Protein AF-A0A383BL54-F1 (afdb_monomer)

Sequence (130 aa):
MTQNNARTRLVRKYPAHTLEDILSISNVIFFDNASLPVDRHMLAKTIGTTISSSSFTTKLAASEDYGLTKGRYRDKEIAITPLGRSIVAPKDGSEHLKATKAAIFKPKPFAHLSELFGEEKIPEDEFLAN

Radius of gyration: 17.37 Å; Cα contacts (8 Å, |Δi|>4): 166; chains: 1; bounding box: 46×28×52 Å

Secondary structure (DSSP, 8-state):
------------SS-SS-HHHHHHHHHIIIIISTTS-EEHHHHHHHTT--TT-HHHHHHHHHHHHTTSEE--TT-SEEEE-HHHHHHHS-SSHHHHHHHHHHHHT-SHHHHHHHHHHTTSPPPPGGGT--

Mean predicted aligned error: 6.44 Å

Structure (mmCIF, N/CA/C/O backbone):
data_AF-A0A383BL54-F1
#
_entry.id   AF-A0A383BL54-F1
#
loop_
_atom_site.group_PDB
_atom_site.id
_atom_site.type_symbol
_atom_site.label_atom_id
_atom_site.label_alt_id
_atom_site.label_comp_id
_atom_site.label_asym_id
_atom_site.label_entity_id
_atom_site.label_seq_id
_atom_site.pdbx_PDB_ins_code
_atom_site.Cartn_x
_atom_site.Cartn_y
_atom_site.Cartn_z
_atom_site.occupancy
_atom_site.B_iso_or_equiv
_atom_site.auth_seq_id
_atom_site.auth_comp_id
_atom_site.auth_asym_id
_atom_site.auth_atom_id
_atom_site.pdbx_PDB_model_num
ATOM 1 N N . MET A 1 1 ? 29.539 -7.910 35.582 1.00 41.75 1 MET A N 1
ATOM 2 C CA . MET A 1 1 ? 28.417 -8.648 34.966 1.00 41.75 1 MET A CA 1
ATOM 3 C C . MET A 1 1 ? 27.716 -7.711 34.003 1.00 41.75 1 MET A C 1
ATOM 5 O O . MET A 1 1 ? 27.120 -6.737 34.442 1.00 41.75 1 MET A O 1
ATOM 9 N N . THR A 1 2 ? 27.883 -7.924 32.702 1.00 49.66 2 THR A N 1
ATOM 10 C CA . THR A 1 2 ? 27.309 -7.066 31.658 1.00 49.66 2 THR A CA 1
ATOM 11 C C . THR A 1 2 ? 25.860 -7.493 31.451 1.00 49.66 2 THR A C 1
ATOM 13 O O . THR A 1 2 ? 25.615 -8.600 30.978 1.00 49.66 2 THR A O 1
ATOM 16 N N . GLN A 1 3 ? 24.899 -6.668 31.867 1.00 59.06 3 GLN A N 1
ATOM 17 C CA . GLN A 1 3 ? 23.482 -6.953 31.642 1.00 59.06 3 GLN A CA 1
ATOM 18 C C . GLN A 1 3 ? 23.218 -6.990 30.132 1.00 59.06 3 GLN A C 1
ATOM 20 O O . GLN A 1 3 ? 23.389 -5.987 29.437 1.00 59.06 3 GLN A O 1
ATOM 25 N N . ASN A 1 4 ? 22.834 -8.159 29.621 1.00 63.09 4 ASN A N 1
ATOM 26 C CA . ASN A 1 4 ? 22.431 -8.341 28.233 1.00 63.09 4 ASN A CA 1
ATOM 27 C C . ASN A 1 4 ? 21.045 -7.705 28.046 1.00 63.09 4 ASN A C 1
ATOM 29 O O . ASN A 1 4 ? 20.018 -8.359 28.209 1.00 63.09 4 ASN A O 1
ATOM 33 N N . ASN A 1 5 ? 21.021 -6.403 27.763 1.00 66.19 5 ASN A N 1
ATOM 34 C CA . ASN A 1 5 ? 19.806 -5.615 27.560 1.00 66.19 5 ASN A CA 1
ATOM 35 C C . ASN A 1 5 ? 19.216 -5.855 26.155 1.00 66.19 5 ASN A C 1
ATOM 37 O O . ASN A 1 5 ? 19.068 -4.932 25.350 1.00 66.19 5 ASN A O 1
ATOM 41 N N . ALA A 1 6 ? 18.946 -7.116 25.815 1.00 68.62 6 ALA A N 1
ATOM 42 C CA . ALA A 1 6 ? 18.330 -7.473 24.546 1.00 68.62 6 ALA A CA 1
ATOM 43 C C . ALA A 1 6 ? 16.840 -7.104 24.597 1.00 68.62 6 ALA A C 1
ATOM 45 O O . ALA A 1 6 ? 16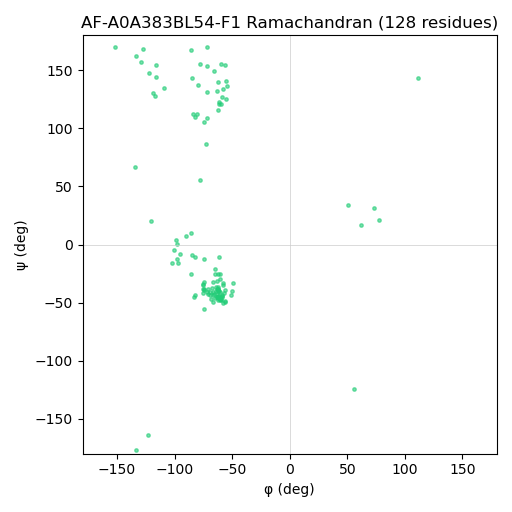.041 -7.766 25.255 1.00 68.62 6 ALA A O 1
ATOM 46 N N . ARG A 1 7 ? 16.456 -6.023 23.909 1.00 74.44 7 ARG A N 1
ATOM 47 C CA . ARG A 1 7 ? 15.051 -5.609 23.791 1.00 74.44 7 ARG A CA 1
ATOM 48 C C . ARG A 1 7 ? 14.229 -6.723 23.133 1.00 74.44 7 ARG A C 1
ATOM 50 O O . ARG A 1 7 ? 14.488 -7.084 21.985 1.00 74.44 7 ARG A O 1
ATOM 57 N N . THR A 1 8 ? 13.204 -7.220 23.826 1.00 80.94 8 THR A N 1
ATOM 58 C CA . THR A 1 8 ? 12.221 -8.146 23.249 1.00 80.94 8 THR A CA 1
ATOM 59 C C . THR A 1 8 ? 11.493 -7.462 22.096 1.00 80.94 8 THR A C 1
ATOM 61 O O . THR A 1 8 ? 10.867 -6.415 22.265 1.00 80.94 8 THR A O 1
ATOM 64 N N . ARG A 1 9 ? 11.574 -8.042 20.896 1.00 75.62 9 ARG A N 1
ATOM 65 C CA . ARG A 1 9 ? 10.901 -7.501 19.713 1.00 75.62 9 ARG A CA 1
ATOM 66 C C . ARG A 1 9 ? 9.391 -7.714 19.833 1.00 75.62 9 ARG A C 1
ATOM 68 O O . ARG A 1 9 ? 8.910 -8.832 19.677 1.00 75.62 9 ARG A O 1
ATOM 75 N N . LEU A 1 10 ? 8.646 -6.634 20.049 1.00 81.75 10 LEU A N 1
ATOM 76 C CA . LEU A 1 10 ? 7.185 -6.650 19.979 1.00 81.75 10 LEU A CA 1
ATOM 77 C C . LEU A 1 10 ? 6.725 -6.782 18.520 1.00 81.75 10 LEU A C 1
ATOM 79 O O . LEU A 1 10 ? 7.194 -6.070 17.627 1.00 81.75 10 LEU A O 1
ATOM 83 N N . VAL A 1 11 ? 5.800 -7.710 18.275 1.00 84.38 11 VAL A N 1
ATOM 84 C CA . VAL A 1 11 ? 5.179 -7.896 16.960 1.00 84.38 11 VAL A CA 1
ATOM 85 C C . VAL A 1 11 ? 4.028 -6.904 16.825 1.00 84.38 11 VAL A C 1
ATOM 87 O O . VAL A 1 11 ? 3.015 -7.027 17.513 1.00 84.38 11 VAL A O 1
ATOM 90 N N . ARG A 1 12 ? 4.178 -5.928 15.923 1.00 87.19 12 ARG A N 1
ATOM 91 C CA . ARG A 1 12 ? 3.114 -4.969 15.598 1.00 87.19 12 ARG A CA 1
ATOM 92 C C . ARG A 1 12 ? 1.903 -5.699 15.013 1.00 87.19 12 ARG A C 1
ATOM 94 O O . ARG A 1 12 ? 2.059 -6.626 14.220 1.00 87.19 12 ARG A O 1
ATOM 101 N N . LYS A 1 13 ? 0.703 -5.269 15.406 1.00 90.12 13 LYS A N 1
ATOM 102 C CA . LYS A 1 13 ? -0.584 -5.758 14.874 1.00 90.12 13 LYS A CA 1
ATOM 103 C C . LYS A 1 13 ? -1.177 -4.828 13.805 1.00 90.12 13 LYS A C 1
ATOM 105 O O . LYS A 1 13 ? -2.289 -5.063 13.348 1.00 90.12 13 LYS A O 1
ATOM 110 N N . TYR A 1 14 ? -0.438 -3.784 13.441 1.00 91.81 14 TYR A N 1
ATOM 111 C CA . TYR A 1 14 ? -0.803 -2.739 12.489 1.00 91.81 14 TYR A CA 1
ATOM 112 C C . TYR A 1 14 ? 0.366 -2.479 11.514 1.00 91.81 14 TYR A C 1
ATOM 114 O O . TYR A 1 14 ? 1.500 -2.884 11.817 1.00 91.81 14 TYR A O 1
ATOM 122 N N . PRO A 1 15 ? 0.112 -1.824 10.363 1.00 95.38 15 PRO A N 1
ATOM 123 C CA . PRO A 1 15 ? 1.128 -1.522 9.357 1.00 95.38 15 PRO A CA 1
ATOM 124 C C . PRO A 1 15 ? 2.317 -0.741 9.926 1.00 95.38 15 PRO A C 1
ATOM 126 O O . PRO A 1 15 ? 2.160 0.146 10.757 1.00 95.38 15 PRO A O 1
ATOM 129 N N . ALA A 1 16 ? 3.528 -1.065 9.473 1.00 94.69 16 ALA A N 1
ATOM 130 C CA . ALA A 1 16 ? 4.750 -0.414 9.956 1.00 94.69 16 ALA A CA 1
ATOM 131 C C . ALA A 1 16 ? 5.065 0.933 9.277 1.00 94.69 16 ALA A C 1
ATOM 133 O O . ALA A 1 16 ? 5.976 1.622 9.726 1.00 94.69 16 ALA A O 1
ATOM 134 N N . HIS A 1 17 ? 4.355 1.263 8.199 1.00 96.12 17 HIS A N 1
ATOM 135 C CA . HIS A 1 17 ? 4.537 2.461 7.372 1.00 96.12 17 HIS A CA 1
ATOM 136 C C . HIS A 1 17 ? 3.191 3.152 7.206 1.00 96.12 17 HIS A C 1
ATOM 138 O O . HIS A 1 17 ? 2.166 2.482 7.337 1.00 96.12 17 HIS A O 1
ATOM 144 N N . THR A 1 18 ? 3.191 4.450 6.908 1.00 96.06 18 THR A N 1
ATOM 145 C CA . THR A 1 18 ? 1.952 5.177 6.608 1.00 96.06 18 THR A CA 1
ATOM 146 C C . THR A 1 18 ? 1.392 4.776 5.244 1.00 96.06 18 THR A C 1
ATOM 148 O O . THR A 1 18 ? 2.052 4.087 4.457 1.00 96.06 18 THR A O 1
ATOM 151 N N . LEU A 1 19 ? 0.163 5.207 4.951 1.00 95.25 19 LEU A N 1
ATOM 152 C CA . LEU A 1 19 ? -0.444 5.003 3.639 1.00 95.25 19 LEU A CA 1
ATOM 153 C C . LEU A 1 19 ? 0.350 5.742 2.549 1.00 95.25 19 LEU A C 1
ATOM 155 O O . LEU A 1 19 ? 0.562 5.203 1.466 1.00 95.25 19 LEU A O 1
ATOM 159 N N . GLU A 1 20 ? 0.841 6.942 2.847 1.00 95.00 20 GLU A N 1
ATOM 160 C CA . GLU A 1 20 ? 1.605 7.789 1.931 1.00 95.00 20 GLU A CA 1
ATOM 161 C C . GLU A 1 20 ? 2.953 7.151 1.569 1.00 95.00 20 GLU A C 1
ATOM 163 O O . GLU A 1 20 ? 3.326 7.099 0.395 1.00 95.00 20 GLU A O 1
ATOM 168 N N . ASP A 1 21 ? 3.652 6.577 2.554 1.00 95.00 21 ASP A N 1
ATOM 169 C CA . ASP A 1 21 ? 4.970 5.953 2.375 1.00 95.00 21 ASP A CA 1
ATOM 170 C C . ASP A 1 21 ? 4.956 4.774 1.392 1.00 95.00 21 ASP A C 1
ATOM 172 O O . ASP A 1 21 ? 5.966 4.467 0.733 1.00 95.00 21 ASP A O 1
ATOM 176 N N . ILE A 1 22 ? 3.817 4.083 1.307 1.00 96.62 22 ILE A N 1
ATOM 177 C CA . ILE A 1 22 ? 3.637 2.892 0.476 1.00 96.62 22 ILE A CA 1
ATOM 178 C C . ILE A 1 22 ? 3.038 3.191 -0.901 1.00 96.62 22 ILE A C 1
ATOM 180 O O . ILE A 1 22 ? 3.022 2.290 -1.742 1.00 96.62 22 ILE A O 1
ATOM 184 N N . LEU A 1 23 ? 2.579 4.422 -1.174 1.00 95.56 23 LEU A N 1
ATOM 185 C CA . LEU A 1 23 ? 1.989 4.781 -2.473 1.00 95.56 23 LEU A CA 1
ATOM 186 C C . LEU A 1 23 ? 2.957 4.537 -3.630 1.00 95.56 23 LEU A C 1
ATOM 188 O O . LEU A 1 23 ? 2.534 4.121 -4.705 1.00 95.56 23 LEU A O 1
ATOM 192 N N . SER A 1 24 ? 4.258 4.716 -3.386 1.00 93.94 24 SER A N 1
ATOM 193 C CA . SER A 1 24 ? 5.326 4.424 -4.351 1.00 93.94 24 SER A CA 1
ATOM 194 C C . SER A 1 24 ? 5.226 3.020 -4.965 1.00 93.94 24 SER A C 1
ATOM 196 O O . SER A 1 24 ? 5.407 2.872 -6.169 1.00 93.94 24 SER A O 1
ATOM 198 N N . ILE A 1 25 ? 4.867 2.001 -4.176 1.00 95.75 25 ILE A N 1
ATOM 199 C CA . ILE A 1 25 ? 4.705 0.622 -4.662 1.00 95.75 25 ILE A CA 1
ATOM 200 C C . ILE A 1 25 ? 3.525 0.530 -5.635 1.00 95.75 25 ILE A C 1
ATOM 202 O O . ILE A 1 25 ? 3.649 -0.023 -6.727 1.00 95.75 25 ILE A O 1
ATOM 206 N N . SER A 1 26 ? 2.379 1.079 -5.238 1.00 95.62 26 SER A N 1
ATOM 207 C CA . SER A 1 26 ? 1.146 1.026 -6.026 1.00 95.62 26 SER A CA 1
ATOM 208 C C . SER A 1 26 ? 1.265 1.841 -7.314 1.00 95.62 26 SER A C 1
ATOM 210 O O . SER A 1 26 ? 0.801 1.394 -8.360 1.00 95.62 26 SER A O 1
ATOM 212 N N . ASN A 1 27 ? 1.942 2.992 -7.255 1.00 95.06 27 ASN A N 1
ATOM 213 C CA . ASN A 1 27 ? 2.217 3.846 -8.408 1.00 95.06 27 ASN A CA 1
ATOM 214 C C . ASN A 1 27 ? 3.049 3.115 -9.463 1.00 95.06 27 ASN A C 1
ATOM 216 O O . ASN A 1 27 ? 2.659 3.116 -10.625 1.00 95.06 27 ASN A O 1
ATOM 220 N N . VAL A 1 28 ? 4.130 2.434 -9.067 1.00 94.94 28 VAL A N 1
ATOM 221 C CA . VAL A 1 28 ? 4.953 1.654 -10.008 1.00 94.94 28 VAL A CA 1
ATOM 222 C C . VAL A 1 28 ? 4.129 0.557 -10.683 1.00 94.94 28 VAL A C 1
ATOM 224 O O . VAL A 1 28 ? 4.163 0.410 -11.900 1.00 94.94 28 VAL A O 1
ATOM 227 N N . ILE A 1 29 ? 3.330 -0.199 -9.923 1.00 95.25 29 ILE A N 1
ATOM 228 C CA . ILE A 1 29 ? 2.509 -1.273 -10.505 1.00 95.25 29 ILE A CA 1
ATOM 229 C C . ILE A 1 29 ? 1.463 -0.702 -11.479 1.00 95.25 29 ILE A C 1
ATOM 231 O O . ILE A 1 29 ? 1.212 -1.286 -12.534 1.00 95.25 29 ILE A O 1
ATOM 235 N N . PHE A 1 30 ? 0.844 0.430 -11.139 1.00 94.88 30 PHE A N 1
ATOM 236 C CA . PHE A 1 30 ? -0.206 1.035 -11.955 1.00 94.88 30 PHE A CA 1
ATOM 237 C C . PHE A 1 30 ? 0.338 1.717 -13.216 1.00 94.88 30 PHE A C 1
ATOM 239 O O . PHE A 1 30 ? -0.108 1.383 -14.315 1.00 94.88 30 PHE A O 1
ATOM 246 N N . PHE A 1 31 ? 1.280 2.651 -13.058 1.00 92.75 31 PHE A N 1
ATOM 247 C CA . PHE A 1 31 ? 1.786 3.499 -14.138 1.00 92.75 31 PHE A CA 1
ATOM 248 C C . PHE A 1 31 ? 2.861 2.805 -14.974 1.00 92.75 31 PHE A C 1
ATOM 250 O O . PHE A 1 31 ? 2.783 2.853 -16.200 1.00 92.75 31 PHE A O 1
ATOM 257 N N . ASP A 1 32 ? 3.813 2.111 -14.344 1.00 89.56 32 ASP A N 1
ATOM 258 C CA . ASP A 1 32 ? 4.961 1.547 -15.068 1.00 89.56 32 ASP A CA 1
ATOM 259 C C . ASP A 1 32 ? 4.658 0.163 -15.657 1.00 89.56 32 ASP A C 1
ATOM 261 O O . ASP A 1 32 ? 5.267 -0.234 -16.648 1.00 89.56 32 ASP A O 1
ATOM 265 N N . ASN A 1 33 ? 3.706 -0.577 -15.072 1.00 89.75 33 ASN A N 1
ATOM 266 C CA . ASN A 1 33 ? 3.360 -1.939 -15.496 1.00 89.75 33 ASN A CA 1
ATOM 267 C C . ASN A 1 33 ? 1.895 -2.105 -15.934 1.00 89.75 33 ASN A C 1
ATOM 269 O O . ASN A 1 33 ? 1.366 -3.216 -15.925 1.00 89.75 33 ASN A O 1
ATOM 273 N N . ALA A 1 34 ? 1.210 -1.009 -16.286 1.00 90.38 34 ALA A N 1
ATOM 274 C CA . ALA A 1 34 ? -0.179 -1.009 -16.769 1.00 90.38 34 ALA A CA 1
ATOM 275 C C . ALA A 1 34 ? -1.156 -1.795 -15.866 1.00 90.38 34 ALA A C 1
ATOM 277 O O . ALA A 1 34 ? -2.115 -2.419 -16.327 1.00 90.38 34 ALA A O 1
ATOM 278 N N . SER A 1 35 ? -0.915 -1.769 -14.552 1.00 89.19 35 SER A N 1
ATOM 279 C CA . SER A 1 35 ? -1.656 -2.520 -13.535 1.00 89.19 35 SER A CA 1
ATOM 280 C C . SER A 1 35 ? -1.606 -4.053 -13.643 1.00 89.19 35 SER A C 1
ATOM 282 O O . SER A 1 35 ? -2.449 -4.733 -13.042 1.00 89.19 35 SER A O 1
ATOM 284 N N . LEU A 1 36 ? -0.655 -4.608 -14.392 1.00 94.56 36 LEU A N 1
ATOM 285 C CA . LEU A 1 36 ? -0.349 -6.037 -14.385 1.00 94.56 36 LEU A CA 1
ATOM 286 C C . LEU A 1 36 ? 0.490 -6.391 -13.142 1.00 94.56 36 LEU A C 1
ATOM 288 O O . LEU A 1 36 ? 1.168 -5.516 -12.593 1.00 94.56 36 LEU A O 1
ATOM 292 N N . PRO A 1 37 ? 0.470 -7.651 -12.672 1.00 95.62 37 PRO A N 1
ATOM 293 C CA . PRO A 1 37 ? 1.384 -8.104 -11.626 1.00 95.62 37 PRO A CA 1
ATOM 294 C C . PRO A 1 37 ? 2.849 -7.842 -12.003 1.00 95.62 37 PRO A C 1
ATOM 296 O O . PRO A 1 37 ? 3.250 -8.063 -13.145 1.00 95.62 37 PRO A O 1
ATOM 299 N N . VAL A 1 38 ? 3.638 -7.347 -11.048 1.00 96.56 38 VAL A N 1
ATOM 300 C CA . VAL A 1 38 ? 5.066 -7.035 -11.228 1.00 96.56 38 VAL A CA 1
ATOM 301 C C . VAL A 1 38 ? 5.898 -8.045 -10.452 1.00 96.56 38 VAL A C 1
ATOM 303 O O . VAL A 1 38 ? 5.620 -8.295 -9.277 1.00 96.56 38 VAL A O 1
ATOM 306 N N . ASP A 1 39 ? 6.956 -8.572 -11.067 1.00 96.75 39 ASP A N 1
ATOM 307 C CA . ASP A 1 39 ? 7.955 -9.365 -10.351 1.00 96.75 39 ASP A CA 1
ATOM 308 C C . ASP A 1 39 ? 8.580 -8.549 -9.207 1.00 96.75 39 ASP A C 1
ATOM 310 O O . ASP A 1 39 ? 8.983 -7.394 -9.358 1.00 96.75 39 ASP A O 1
ATOM 314 N N . ARG A 1 40 ? 8.695 -9.157 -8.031 1.00 96.06 40 ARG A N 1
ATOM 315 C CA . ARG A 1 40 ? 9.152 -8.476 -6.819 1.00 96.06 40 ARG A CA 1
ATOM 316 C C . ARG A 1 40 ? 10.592 -7.959 -6.915 1.00 96.06 40 ARG A C 1
ATOM 318 O O . ARG A 1 40 ? 10.896 -6.940 -6.290 1.00 96.06 40 ARG A O 1
ATOM 325 N N . HIS A 1 41 ? 11.479 -8.622 -7.661 1.00 96.00 41 HIS A N 1
ATOM 326 C CA . HIS A 1 41 ? 12.837 -8.117 -7.891 1.00 96.00 41 HIS A CA 1
ATOM 327 C C . HIS A 1 41 ? 12.815 -6.881 -8.778 1.00 96.00 41 HIS A C 1
ATOM 329 O O . HIS A 1 41 ? 13.500 -5.902 -8.473 1.00 96.00 41 HIS A O 1
ATOM 335 N N . MET A 1 42 ? 12.015 -6.915 -9.843 1.00 95.88 42 MET A N 1
ATOM 336 C CA . MET A 1 42 ? 11.826 -5.764 -10.719 1.00 95.88 42 MET A CA 1
ATOM 337 C C . MET A 1 42 ? 11.238 -4.584 -9.942 1.00 95.88 42 MET A C 1
ATOM 339 O O . MET A 1 42 ? 11.808 -3.499 -9.978 1.00 95.88 42 MET A O 1
ATOM 343 N N . LEU A 1 43 ? 10.189 -4.815 -9.151 1.00 96.25 43 LEU A N 1
ATOM 344 C CA . LEU A 1 43 ? 9.565 -3.797 -8.308 1.00 96.25 43 LEU A CA 1
ATOM 345 C C . LEU A 1 43 ? 10.567 -3.152 -7.342 1.00 96.25 43 LEU A C 1
ATOM 347 O O . LEU A 1 43 ? 10.642 -1.928 -7.270 1.00 96.25 43 LEU A O 1
ATOM 351 N N . ALA A 1 44 ? 11.359 -3.963 -6.628 1.00 96.06 44 ALA A N 1
ATOM 352 C CA . ALA A 1 44 ? 12.387 -3.465 -5.713 1.00 96.06 44 ALA A CA 1
ATOM 353 C C . ALA A 1 44 ? 13.408 -2.582 -6.443 1.00 96.06 44 ALA A C 1
ATOM 355 O O . ALA A 1 44 ? 13.748 -1.501 -5.962 1.00 96.06 44 ALA A O 1
ATOM 356 N N . LYS A 1 45 ? 13.858 -3.015 -7.625 1.00 95.88 45 LYS A N 1
ATOM 357 C CA . LYS A 1 45 ? 14.800 -2.260 -8.454 1.00 95.88 45 LYS A CA 1
ATOM 358 C C . LYS A 1 45 ? 14.209 -0.920 -8.898 1.00 95.88 45 LYS A C 1
ATOM 360 O O . LYS A 1 45 ? 14.902 0.088 -8.793 1.00 95.88 45 LYS A O 1
ATOM 365 N N . THR A 1 46 ? 12.954 -0.895 -9.345 1.00 94.94 46 THR A N 1
ATOM 366 C CA . THR A 1 46 ? 12.287 0.330 -9.817 1.00 94.94 46 THR A CA 1
ATOM 367 C C . THR A 1 46 ? 12.154 1.375 -8.711 1.00 94.94 46 THR A C 1
ATOM 369 O O . THR A 1 46 ? 12.404 2.550 -8.951 1.00 94.94 46 THR A O 1
ATOM 372 N N . ILE A 1 47 ? 11.858 0.961 -7.475 1.00 93.06 47 ILE A N 1
ATOM 373 C CA . ILE A 1 47 ? 11.778 1.879 -6.323 1.00 93.06 47 ILE A CA 1
ATOM 374 C C . ILE A 1 47 ? 13.138 2.145 -5.646 1.00 93.06 47 ILE A C 1
ATOM 376 O O . ILE A 1 47 ? 13.180 2.708 -4.552 1.00 93.06 47 ILE A O 1
ATOM 380 N N . GLY A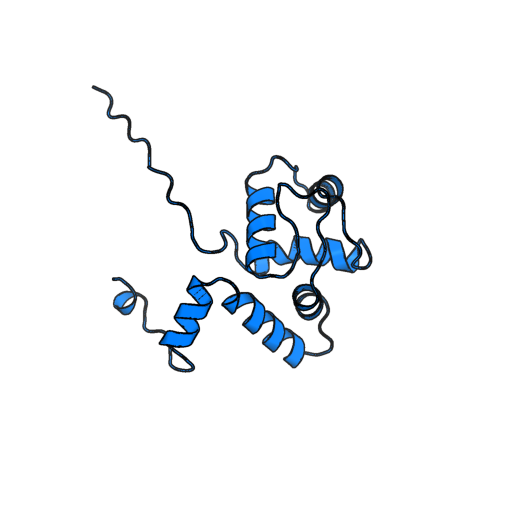 1 48 ? 14.251 1.716 -6.252 1.00 95.00 48 GLY A N 1
ATOM 381 C CA . GLY A 1 48 ? 15.604 1.998 -5.760 1.00 95.00 48 GLY A CA 1
ATOM 382 C C . GLY A 1 48 ? 16.008 1.222 -4.502 1.00 95.00 48 GLY A C 1
ATOM 383 O O . GLY A 1 48 ? 16.766 1.729 -3.676 1.00 95.00 48 GLY A O 1
ATOM 384 N N . THR A 1 49 ? 15.506 0.000 -4.314 1.00 95.69 49 THR A N 1
ATOM 385 C CA . THR A 1 49 ? 15.829 -0.850 -3.158 1.00 95.69 49 THR A CA 1
ATOM 386 C C . THR A 1 49 ? 16.163 -2.292 -3.559 1.00 95.69 49 THR A C 1
ATOM 388 O O . THR A 1 49 ? 16.245 -2.637 -4.736 1.00 95.69 49 THR A O 1
ATOM 391 N N . THR A 1 50 ? 16.400 -3.156 -2.570 1.00 95.94 50 THR A N 1
ATOM 392 C CA . THR A 1 50 ? 16.677 -4.584 -2.770 1.00 95.94 50 THR A CA 1
ATOM 393 C C . THR A 1 50 ? 15.586 -5.446 -2.146 1.00 9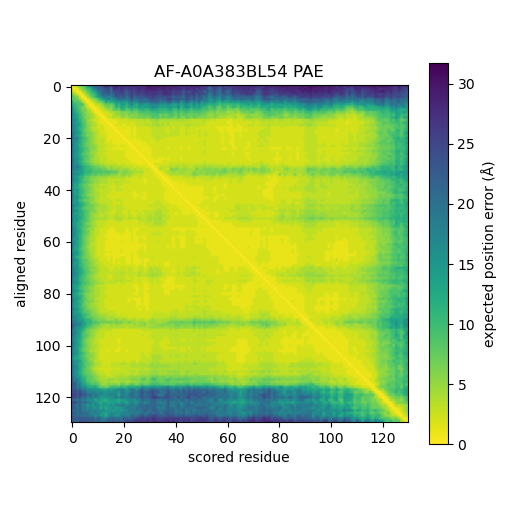5.94 50 THR A C 1
ATOM 395 O O . THR A 1 50 ? 14.948 -5.066 -1.165 1.00 95.94 50 THR A O 1
ATOM 398 N N . ILE A 1 51 ? 15.407 -6.663 -2.663 1.00 95.50 51 ILE A N 1
ATOM 399 C CA . ILE A 1 51 ? 14.426 -7.615 -2.118 1.00 95.50 51 ILE A CA 1
ATOM 400 C C . ILE A 1 51 ? 14.712 -8.034 -0.666 1.00 95.50 51 ILE A C 1
ATOM 402 O O . ILE A 1 51 ? 13.794 -8.425 0.051 1.00 95.50 51 ILE A O 1
ATOM 406 N N . SER A 1 52 ? 15.977 -7.957 -0.238 1.00 93.94 52 SER A N 1
ATOM 407 C CA . SER A 1 52 ? 16.429 -8.282 1.117 1.00 93.94 52 SER A CA 1
ATOM 408 C C . SER A 1 52 ? 16.285 -7.112 2.091 1.00 93.94 52 SER A C 1
ATOM 410 O O . SER A 1 52 ? 16.452 -7.298 3.295 1.00 93.94 52 SER A O 1
ATOM 412 N N . SER A 1 53 ? 15.962 -5.913 1.598 1.00 95.94 53 SER A N 1
ATOM 413 C CA . SER A 1 53 ? 15.757 -4.736 2.433 1.00 95.94 53 SER A CA 1
ATOM 414 C C . SER A 1 53 ? 14.592 -4.948 3.399 1.00 95.94 53 SER A C 1
ATOM 416 O O . SER A 1 53 ? 13.442 -5.174 3.006 1.00 95.94 53 SER A O 1
ATOM 418 N N . SER A 1 54 ? 14.869 -4.804 4.695 1.00 94.56 54 SER A N 1
ATOM 419 C CA . SER A 1 54 ? 13.838 -4.820 5.737 1.00 94.56 54 SER A CA 1
ATOM 420 C C . SER A 1 54 ? 12.784 -3.731 5.508 1.00 94.56 54 SER A C 1
ATOM 422 O O . SER A 1 54 ? 11.602 -3.953 5.759 1.00 94.56 54 SER A O 1
ATOM 424 N N . SER A 1 55 ? 13.187 -2.568 4.984 1.00 94.88 55 SER A N 1
ATOM 425 C CA . SER A 1 55 ? 12.253 -1.491 4.634 1.00 94.88 55 SER A CA 1
ATOM 426 C C . SER A 1 55 ? 11.319 -1.922 3.502 1.00 94.88 55 SER A C 1
ATOM 428 O O . SER A 1 55 ? 10.105 -1.811 3.629 1.00 94.88 55 SER A O 1
ATOM 430 N N . PHE A 1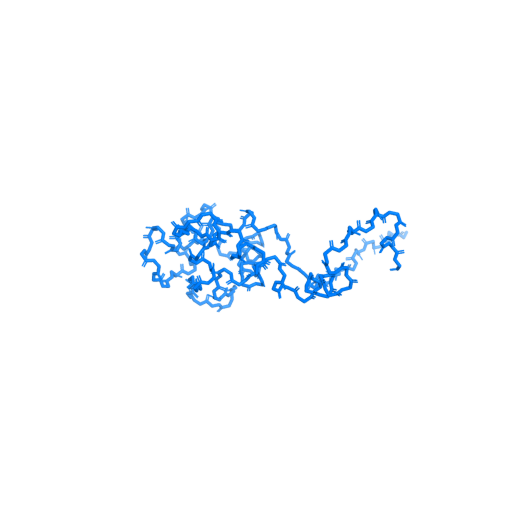 56 ? 11.850 -2.537 2.441 1.00 96.81 56 PHE A N 1
ATOM 431 C CA . PHE A 1 56 ? 11.030 -3.022 1.329 1.00 96.81 56 PHE A CA 1
ATOM 432 C C . PHE A 1 56 ? 10.026 -4.096 1.756 1.00 96.81 56 PHE A C 1
ATOM 434 O O . PHE A 1 56 ? 8.837 -4.006 1.458 1.00 96.81 56 PHE A O 1
ATOM 441 N N . THR A 1 57 ? 10.489 -5.095 2.509 1.00 96.44 57 THR A N 1
ATOM 442 C CA . THR A 1 57 ? 9.626 -6.185 2.989 1.00 96.44 57 THR A CA 1
ATOM 443 C C . THR A 1 57 ? 8.511 -5.685 3.908 1.00 96.44 57 THR A C 1
ATOM 445 O O . THR A 1 57 ? 7.379 -6.161 3.812 1.00 96.44 57 THR A O 1
ATOM 448 N N . THR A 1 58 ? 8.798 -4.699 4.762 1.00 96.00 58 THR A N 1
ATOM 449 C CA . THR A 1 58 ? 7.789 -4.081 5.634 1.00 96.00 58 THR A CA 1
ATOM 450 C C . THR A 1 58 ? 6.846 -3.147 4.876 1.00 96.00 58 THR A C 1
ATOM 452 O O . THR A 1 58 ? 5.666 -3.118 5.215 1.00 96.00 58 THR A O 1
ATOM 455 N N . LYS A 1 59 ? 7.302 -2.457 3.821 1.00 97.12 59 LYS A N 1
ATOM 456 C CA . LYS A 1 59 ? 6.428 -1.680 2.925 1.00 97.12 59 LYS A CA 1
ATOM 457 C C . LYS A 1 59 ? 5.473 -2.570 2.127 1.00 97.12 59 LYS A C 1
ATOM 459 O O . LYS A 1 59 ? 4.302 -2.229 2.024 1.00 97.12 59 LYS A O 1
ATOM 464 N N . LEU A 1 60 ? 5.925 -3.726 1.628 1.00 97.50 60 LEU A N 1
ATOM 465 C CA . LEU A 1 60 ? 5.037 -4.712 0.990 1.00 97.50 60 LEU A CA 1
ATOM 466 C C . LEU A 1 60 ? 3.971 -5.223 1.966 1.00 97.50 60 LEU A C 1
ATOM 468 O O . LEU A 1 60 ? 2.795 -5.264 1.627 1.00 97.50 60 LEU A O 1
ATOM 472 N N . ALA A 1 61 ? 4.373 -5.566 3.194 1.00 96.69 61 ALA A N 1
ATOM 473 C CA . ALA A 1 61 ? 3.427 -5.999 4.220 1.00 96.69 61 ALA A CA 1
ATOM 474 C C . ALA A 1 61 ? 2.392 -4.906 4.536 1.00 96.69 61 ALA A C 1
ATOM 476 O O . ALA A 1 61 ? 1.200 -5.189 4.516 1.00 96.69 61 ALA A O 1
ATOM 477 N N . ALA A 1 62 ? 2.836 -3.661 4.740 1.00 97.31 62 ALA A N 1
ATOM 478 C CA . ALA A 1 62 ? 1.945 -2.524 4.957 1.00 97.31 62 ALA A CA 1
ATOM 479 C C . ALA A 1 62 ? 1.015 -2.280 3.754 1.00 97.31 62 ALA A C 1
ATOM 481 O O . ALA A 1 62 ? -0.172 -2.034 3.939 1.00 97.31 62 ALA A O 1
ATOM 482 N N . SER A 1 63 ? 1.523 -2.406 2.524 1.00 97.69 63 SER A N 1
ATOM 483 C CA . SER A 1 63 ? 0.730 -2.260 1.298 1.00 97.69 63 SER A CA 1
ATOM 484 C C . SER A 1 63 ? -0.385 -3.290 1.177 1.00 97.69 63 SER A C 1
ATOM 486 O O . SER A 1 63 ? -1.499 -2.936 0.784 1.00 97.69 63 SER A O 1
ATOM 488 N N . GLU A 1 64 ? -0.132 -4.532 1.582 1.00 97.56 64 GLU A N 1
ATOM 489 C CA . GLU A 1 64 ? -1.177 -5.549 1.644 1.00 97.56 64 GLU A CA 1
ATOM 490 C C . GLU A 1 64 ? -2.134 -5.337 2.828 1.00 97.56 64 GLU A C 1
ATOM 492 O O . GLU A 1 64 ? -3.343 -5.506 2.669 1.00 97.56 64 GLU A O 1
ATOM 497 N N . ASP A 1 65 ? -1.632 -4.916 3.993 1.00 96.88 65 ASP A N 1
ATOM 498 C CA . ASP A 1 65 ? -2.453 -4.656 5.184 1.00 96.88 65 ASP A CA 1
ATOM 499 C C . ASP A 1 65 ? -3.458 -3.507 4.946 1.00 96.88 65 ASP A C 1
ATOM 501 O O . ASP A 1 65 ? -4.633 -3.631 5.293 1.00 96.88 65 ASP A O 1
ATOM 505 N N . TYR A 1 66 ? -3.033 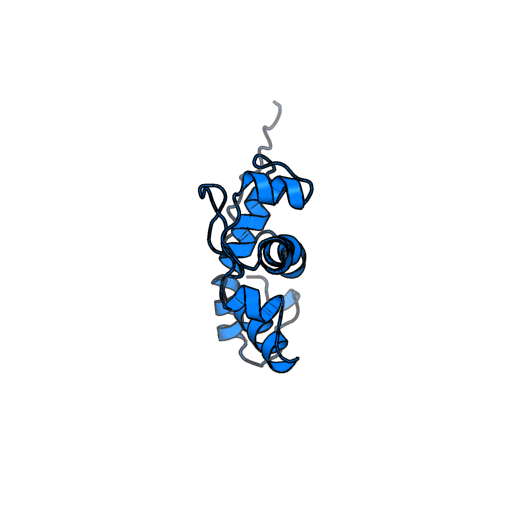-2.420 4.288 1.00 97.81 66 TYR A N 1
ATOM 506 C CA . TYR A 1 66 ? -3.926 -1.357 3.798 1.00 97.81 66 TYR A CA 1
ATOM 507 C C . TYR A 1 66 ? -4.723 -1.772 2.553 1.00 97.81 66 TYR A C 1
ATOM 509 O O . TYR A 1 66 ? -5.693 -1.122 2.165 1.00 97.81 66 TYR A O 1
ATOM 517 N N . GLY A 1 67 ? -4.354 -2.890 1.928 1.00 97.50 67 GLY A N 1
ATOM 518 C CA . GLY A 1 67 ? -5.086 -3.490 0.824 1.00 97.50 67 GLY A CA 1
ATOM 519 C C . GLY A 1 67 ? -4.888 -2.822 -0.522 1.00 97.50 67 GLY A C 1
ATOM 520 O O . GLY A 1 67 ? -5.751 -3.004 -1.379 1.00 97.50 67 GLY A O 1
ATOM 521 N N . LEU A 1 68 ? -3.807 -2.068 -0.712 1.00 97.62 68 LEU A N 1
ATOM 522 C CA . LEU A 1 68 ? -3.463 -1.433 -1.985 1.00 97.62 68 LEU A CA 1
ATOM 523 C C . LEU A 1 68 ? -2.906 -2.461 -2.970 1.00 97.62 68 LEU A C 1
ATOM 525 O O . LEU A 1 68 ? -3.186 -2.399 -4.167 1.00 97.62 68 LEU A O 1
ATOM 529 N N . THR A 1 69 ? -2.165 -3.439 -2.455 1.00 98.06 69 THR A N 1
ATOM 530 C CA . THR A 1 69 ? -1.598 -4.533 -3.241 1.00 98.06 69 THR A CA 1
ATOM 531 C C . THR A 1 69 ? -1.958 -5.896 -2.660 1.00 98.06 69 THR A C 1
ATOM 533 O O . THR A 1 69 ? -2.508 -6.010 -1.564 1.00 98.06 69 THR A O 1
ATOM 536 N N . LYS A 1 70 ? -1.696 -6.936 -3.447 1.00 97.62 70 LYS A N 1
ATOM 537 C CA . LYS A 1 70 ? -1.748 -8.341 -3.064 1.00 97.62 70 LYS A CA 1
ATOM 538 C C . LYS A 1 70 ? -0.356 -8.933 -3.253 1.00 97.62 70 LYS A C 1
ATOM 540 O O . LYS A 1 70 ? 0.220 -8.789 -4.335 1.00 97.62 70 LYS A O 1
ATOM 545 N N . GLY A 1 71 ? 0.133 -9.617 -2.224 1.00 96.12 71 GLY A N 1
ATOM 546 C CA . GLY A 1 71 ? 1.463 -10.211 -2.179 1.00 96.12 71 GLY A CA 1
ATOM 547 C C . GLY A 1 71 ? 2.391 -9.528 -1.171 1.00 96.12 71 GLY A C 1
ATOM 548 O O . GLY A 1 71 ? 2.381 -8.312 -0.986 1.00 96.12 71 GLY A O 1
ATOM 549 N N . ARG A 1 72 ? 3.235 -10.334 -0.523 1.00 95.75 72 ARG A N 1
ATOM 550 C CA . ARG A 1 72 ? 4.279 -9.932 0.429 1.00 95.75 72 ARG A CA 1
ATOM 551 C C . ARG A 1 72 ? 5.654 -10.428 -0.020 1.00 95.75 72 ARG A C 1
ATOM 553 O O . ARG A 1 72 ? 5.883 -10.867 -1.139 1.00 95.75 72 ARG A O 1
ATOM 560 N N . TYR A 1 73 ? 6.603 -10.423 0.915 1.00 93.19 73 TYR A N 1
ATOM 561 C CA . TYR A 1 73 ? 7.972 -10.899 0.721 1.00 93.19 73 TYR A CA 1
ATOM 562 C C . TYR A 1 73 ? 8.109 -12.392 0.344 1.00 93.19 73 TYR A C 1
ATOM 564 O O . TYR A 1 73 ? 9.220 -12.826 0.044 1.00 93.19 73 TYR A O 1
ATOM 572 N N . ARG A 1 74 ? 7.056 -13.213 0.421 1.00 94.44 74 ARG A N 1
ATOM 573 C CA . ARG A 1 74 ? 7.121 -14.625 -0.011 1.00 94.44 74 ARG A CA 1
ATOM 574 C C . ARG A 1 74 ? 6.599 -14.815 -1.428 1.00 94.44 74 ARG A C 1
ATOM 576 O O . ARG A 1 74 ? 6.880 -15.843 -2.035 1.00 94.44 74 ARG A O 1
ATOM 583 N N . ASP A 1 75 ? 5.889 -13.823 -1.944 1.00 97.06 75 ASP A N 1
ATOM 584 C CA . ASP A 1 75 ? 5.277 -13.869 -3.254 1.00 97.06 75 ASP A CA 1
ATOM 585 C C . ASP A 1 75 ? 6.286 -13.449 -4.322 1.00 97.06 75 ASP A C 1
ATOM 587 O O . ASP A 1 75 ? 7.171 -12.609 -4.106 1.00 97.06 75 ASP A O 1
ATOM 591 N N . LYS A 1 76 ? 6.192 -14.106 -5.477 1.00 96.38 76 LYS A N 1
ATOM 592 C CA . LYS A 1 76 ? 7.048 -13.806 -6.630 1.00 96.38 76 LYS A CA 1
ATOM 593 C C . LYS A 1 76 ? 6.615 -12.510 -7.299 1.00 96.38 76 LYS A C 1
ATOM 595 O O . LYS A 1 76 ? 7.459 -11.705 -7.669 1.00 96.38 76 LYS A O 1
ATOM 600 N N . GLU A 1 77 ? 5.308 -12.304 -7.376 1.00 96.81 77 GLU A N 1
ATOM 601 C CA . GLU A 1 77 ? 4.696 -11.160 -8.031 1.00 96.81 77 GLU A CA 1
ATOM 602 C C . GLU A 1 77 ? 3.809 -10.399 -7.056 1.00 96.81 77 GLU A C 1
ATOM 604 O O . GLU A 1 77 ? 3.190 -10.985 -6.164 1.00 96.81 77 GLU A O 1
ATOM 609 N N . ILE A 1 78 ? 3.743 -9.088 -7.256 1.00 97.88 78 ILE A N 1
ATOM 610 C CA . ILE A 1 78 ? 2.907 -8.170 -6.493 1.00 97.88 78 ILE A CA 1
ATOM 611 C C . ILE A 1 78 ? 1.902 -7.547 -7.457 1.00 97.88 78 ILE A C 1
ATOM 613 O O . ILE A 1 78 ? 2.278 -7.012 -8.500 1.00 97.88 78 ILE A O 1
ATOM 617 N N . ALA A 1 79 ? 0.619 -7.612 -7.112 1.00 97.81 79 ALA A N 1
ATOM 618 C CA . ALA A 1 79 ? -0.463 -7.091 -7.943 1.00 97.81 79 ALA A CA 1
ATOM 619 C C . ALA A 1 79 ? -1.190 -5.945 -7.239 1.00 97.81 79 ALA A C 1
ATOM 621 O O . ALA A 1 79 ? -1.398 -5.990 -6.029 1.00 97.81 79 ALA A O 1
ATOM 622 N N . ILE A 1 80 ? -1.629 -4.937 -7.991 1.00 97.62 80 ILE A N 1
ATOM 623 C CA . ILE A 1 80 ? -2.464 -3.858 -7.451 1.00 97.62 80 ILE A CA 1
ATOM 624 C C . ILE A 1 80 ? -3.924 -4.317 -7.327 1.00 97.62 80 ILE A C 1
ATOM 626 O O . ILE A 1 80 ? -4.465 -4.972 -8.223 1.00 97.62 80 ILE A O 1
ATOM 630 N N . THR A 1 81 ? -4.582 -3.980 -6.219 1.00 98.06 81 THR A N 1
ATOM 631 C CA . THR A 1 81 ? -6.001 -4.301 -5.987 1.00 98.06 81 THR A CA 1
ATOM 632 C C . THR A 1 81 ? -6.919 -3.234 -6.599 1.00 98.06 81 THR A C 1
ATOM 634 O O . THR A 1 81 ? -6.458 -2.137 -6.920 1.00 98.06 81 THR A O 1
ATOM 637 N N . PRO A 1 82 ? -8.238 -3.483 -6.718 1.00 96.62 82 PRO A N 1
ATOM 638 C CA . PRO A 1 82 ? -9.189 -2.435 -7.096 1.00 96.62 82 PRO A CA 1
ATOM 639 C C . PRO A 1 82 ? -9.146 -1.219 -6.158 1.00 96.62 82 PRO A C 1
ATOM 641 O O . PRO A 1 82 ? -9.172 -0.089 -6.630 1.00 96.62 82 PRO A O 1
ATOM 644 N N . LEU A 1 83 ? -8.992 -1.447 -4.847 1.00 97.31 83 LEU A N 1
ATOM 645 C CA . LEU A 1 83 ? -8.866 -0.376 -3.855 1.00 97.31 83 LEU A CA 1
ATOM 646 C C . LEU A 1 83 ? -7.610 0.470 -4.098 1.00 97.31 83 LEU A C 1
ATOM 648 O O . LEU A 1 83 ? -7.683 1.694 -4.092 1.00 97.31 83 LEU A O 1
ATOM 652 N N . GLY A 1 84 ? -6.471 -0.178 -4.366 1.00 96.88 84 GLY A N 1
ATOM 653 C CA . GLY A 1 84 ? -5.233 0.519 -4.711 1.00 96.88 84 GLY A CA 1
ATOM 654 C C . GLY A 1 84 ? -5.365 1.351 -5.984 1.00 96.88 84 GLY A C 1
ATOM 655 O O . GLY A 1 84 ? -4.896 2.485 -6.016 1.00 96.88 84 GLY A O 1
ATOM 656 N N . ARG A 1 85 ? -6.067 0.838 -7.003 1.00 96.44 85 ARG A N 1
ATOM 657 C CA . ARG A 1 85 ? -6.347 1.588 -8.241 1.00 96.44 85 ARG A CA 1
ATOM 658 C C . ARG A 1 85 ? -7.179 2.841 -7.974 1.00 96.44 85 ARG A C 1
ATOM 660 O O . ARG A 1 85 ? -6.802 3.901 -8.454 1.00 96.44 85 ARG A O 1
ATOM 667 N N . SER A 1 86 ? -8.244 2.743 -7.176 1.00 96.69 86 SER A N 1
ATOM 668 C CA . SER A 1 86 ? -9.078 3.900 -6.814 1.00 96.69 86 SER A CA 1
ATOM 669 C C . SER A 1 86 ? -8.337 4.954 -5.982 1.00 96.69 86 SER A C 1
ATOM 671 O O . SER A 1 86 ? -8.750 6.108 -5.965 1.00 96.69 86 SER A O 1
ATOM 673 N N . ILE A 1 87 ? -7.237 4.597 -5.308 1.00 96.38 87 ILE A N 1
ATOM 674 C CA . ILE A 1 87 ? -6.380 5.566 -4.604 1.00 96.38 87 ILE A CA 1
ATOM 675 C C . ILE A 1 87 ? -5.381 6.221 -5.564 1.00 96.38 87 ILE A C 1
ATOM 677 O O . ILE A 1 87 ? -5.211 7.437 -5.518 1.00 96.38 87 ILE A O 1
ATOM 681 N N . VAL A 1 88 ? -4.728 5.428 -6.419 1.00 95.75 88 VAL A N 1
ATOM 682 C CA . VAL A 1 88 ? -3.657 5.881 -7.329 1.00 95.75 88 VAL A CA 1
ATOM 683 C C . VAL A 1 88 ? -4.194 6.670 -8.525 1.00 95.75 88 VAL A C 1
ATOM 685 O O . VAL A 1 88 ? -3.609 7.675 -8.918 1.00 95.75 88 VAL A O 1
ATOM 688 N N . ALA A 1 89 ? -5.303 6.218 -9.106 1.00 94.56 89 ALA A N 1
ATOM 689 C CA . ALA A 1 89 ? -5.935 6.815 -10.277 1.00 94.56 89 ALA A CA 1
ATOM 690 C C . ALA A 1 89 ? -7.458 6.932 -10.068 1.00 94.56 89 ALA A C 1
ATOM 692 O O . ALA A 1 89 ? -8.233 6.243 -10.739 1.00 94.56 89 ALA A O 1
ATOM 693 N N . PRO A 1 90 ? -7.896 7.777 -9.114 1.00 94.69 90 PRO A N 1
ATOM 694 C CA . PRO A 1 90 ? -9.310 8.043 -8.880 1.00 94.69 90 PRO A CA 1
ATOM 695 C C . PRO A 1 90 ? -9.940 8.757 -10.081 1.00 94.69 90 PRO A C 1
ATOM 697 O O . PRO A 1 90 ? -9.292 9.566 -10.747 1.00 94.69 90 PRO A O 1
ATOM 700 N N . LYS A 1 91 ? -11.230 8.521 -10.326 1.00 92.25 91 LYS A N 1
ATOM 701 C CA . LYS A 1 91 ? -12.001 9.263 -11.336 1.00 92.25 91 LYS A CA 1
ATOM 702 C C . LYS A 1 91 ? -12.354 10.670 -10.866 1.00 92.25 91 LYS A C 1
ATOM 704 O O . LYS A 1 91 ? -12.426 11.589 -11.675 1.00 92.25 91 LYS A O 1
ATOM 709 N N . ASP A 1 92 ? -12.585 10.825 -9.565 1.00 94.19 92 ASP A N 1
ATOM 710 C CA . ASP A 1 92 ? -12.931 12.087 -8.922 1.00 94.19 92 ASP A CA 1
ATOM 711 C C . ASP A 1 92 ? -12.458 12.123 -7.456 1.00 94.19 92 ASP A C 1
ATOM 713 O O . ASP A 1 92 ? -12.035 11.118 -6.876 1.00 94.19 92 ASP A O 1
ATOM 717 N N . GLY A 1 93 ? -12.528 13.302 -6.832 1.00 90.75 93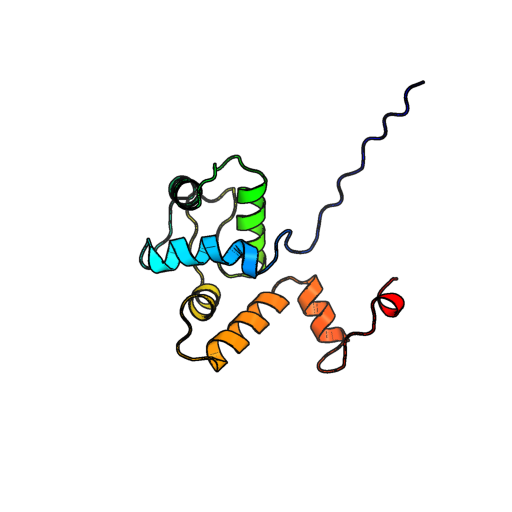 GLY A N 1
ATOM 718 C CA . GLY A 1 93 ? -12.103 13.483 -5.440 1.00 90.75 93 GLY A CA 1
ATOM 719 C C . GLY A 1 93 ? -12.948 12.715 -4.415 1.00 90.75 93 GLY A C 1
ATOM 720 O O . GLY A 1 93 ? -12.441 12.368 -3.348 1.00 90.75 93 GLY A O 1
ATOM 721 N N . SER A 1 94 ? -14.214 12.407 -4.722 1.00 93.94 94 SER A N 1
ATOM 722 C CA . SER A 1 94 ? -15.075 11.609 -3.841 1.00 93.94 94 SER A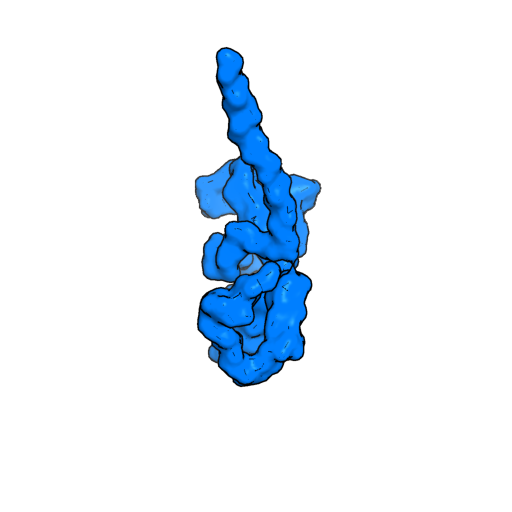 CA 1
ATOM 723 C C . SER A 1 94 ? -14.633 10.150 -3.824 1.00 93.94 94 SER A C 1
ATOM 725 O O . SER A 1 94 ? -14.571 9.546 -2.752 1.00 93.94 94 SER A O 1
ATOM 727 N N . GLU A 1 95 ? -14.289 9.587 -4.985 1.00 94.06 95 GLU A N 1
ATOM 728 C CA . GLU A 1 95 ? -13.716 8.246 -5.093 1.00 94.06 95 GLU A CA 1
ATOM 729 C C . GLU A 1 95 ? -12.407 8.155 -4.311 1.00 94.06 95 GLU A C 1
ATOM 731 O O . GLU A 1 95 ? -12.261 7.244 -3.494 1.00 94.06 95 GLU A O 1
ATOM 736 N N . HIS A 1 96 ? -11.507 9.126 -4.488 1.00 94.12 96 HIS A N 1
ATOM 737 C CA . HIS A 1 96 ? -10.239 9.156 -3.763 1.00 94.12 96 HIS A CA 1
ATOM 738 C C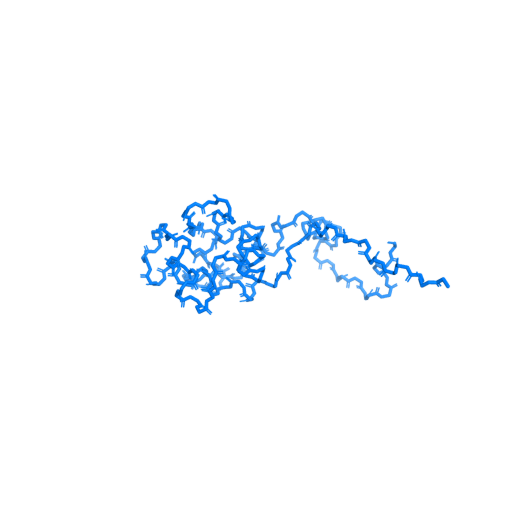 . HIS A 1 96 ? -10.458 9.167 -2.246 1.00 94.12 96 HIS A C 1
ATOM 740 O O . HIS A 1 96 ? -9.910 8.332 -1.531 1.00 94.12 96 HIS A O 1
ATOM 746 N N . LEU A 1 97 ? -11.318 10.062 -1.746 1.00 94.19 97 LEU A N 1
ATOM 747 C CA . LEU A 1 97 ? -11.596 10.175 -0.314 1.00 94.19 97 LEU A CA 1
ATOM 748 C C . LEU A 1 97 ? -12.199 8.883 0.257 1.00 94.19 97 LEU A C 1
ATOM 750 O O . LEU A 1 97 ? -11.781 8.416 1.319 1.00 94.19 97 LEU A O 1
ATOM 754 N N . LYS A 1 98 ? -13.159 8.276 -0.453 1.00 95.06 98 LYS A N 1
ATOM 755 C CA . LYS A 1 98 ? -13.785 7.006 -0.052 1.00 95.06 98 LYS A CA 1
ATOM 756 C C . LYS A 1 98 ? -12.775 5.862 -0.032 1.00 95.06 98 LYS A C 1
ATOM 758 O O . LYS A 1 98 ? -12.756 5.091 0.926 1.00 95.06 98 LYS A O 1
ATOM 763 N N . ALA A 1 99 ? -11.936 5.757 -1.060 1.00 96.69 99 ALA A N 1
ATOM 764 C CA . ALA A 1 99 ? -10.930 4.709 -1.173 1.00 96.69 99 ALA A CA 1
ATOM 765 C C . ALA A 1 99 ? -9.843 4.856 -0.096 1.00 96.69 99 ALA A C 1
ATOM 767 O O . ALA A 1 99 ? -9.511 3.881 0.577 1.00 96.69 99 ALA A O 1
ATOM 768 N N . THR A 1 100 ? -9.364 6.076 0.147 1.00 95.81 100 THR A N 1
ATOM 769 C CA . THR A 1 100 ? -8.414 6.384 1.224 1.00 95.81 100 THR A CA 1
ATOM 770 C C . THR A 1 100 ? -8.996 6.031 2.593 1.00 95.81 100 THR A C 1
ATOM 772 O O . THR A 1 100 ? -8.349 5.319 3.362 1.00 95.81 100 THR A O 1
ATOM 775 N N . LYS A 1 101 ? -10.250 6.416 2.878 1.00 94.44 101 LYS A N 1
ATOM 776 C CA . LYS A 1 101 ? -10.937 6.045 4.129 1.00 94.44 101 LYS A CA 1
ATOM 777 C C . LYS A 1 101 ? -11.041 4.523 4.283 1.00 94.44 101 LYS A C 1
ATOM 779 O O . LYS A 1 101 ? -10.730 3.988 5.344 1.00 94.44 101 LYS A O 1
ATOM 784 N N . ALA A 1 102 ? -11.421 3.817 3.218 1.00 95.38 102 ALA A N 1
ATOM 785 C CA . ALA A 1 102 ? -11.520 2.360 3.226 1.00 95.38 102 ALA A CA 1
ATOM 786 C C . ALA A 1 102 ? -10.163 1.665 3.440 1.00 95.38 102 ALA A C 1
ATOM 788 O O . ALA A 1 102 ? -10.108 0.648 4.129 1.00 95.38 102 ALA A O 1
ATOM 789 N N . ALA A 1 103 ? -9.070 2.201 2.888 1.00 96.88 103 ALA A N 1
ATOM 790 C CA . ALA A 1 103 ? -7.728 1.670 3.112 1.00 96.88 103 ALA A CA 1
ATOM 791 C C . ALA A 1 103 ? -7.264 1.880 4.558 1.00 96.88 103 ALA A C 1
ATOM 793 O O . ALA A 1 103 ? -6.814 0.923 5.186 1.00 96.88 103 ALA A O 1
ATOM 794 N N . ILE A 1 104 ? -7.430 3.089 5.109 1.00 94.81 104 ILE A N 1
ATOM 795 C CA . ILE A 1 104 ? -7.030 3.424 6.487 1.00 94.81 104 ILE A CA 1
ATOM 796 C C . ILE A 1 104 ? -7.696 2.494 7.500 1.00 94.81 104 ILE A C 1
ATOM 798 O O . ILE A 1 104 ? -7.030 2.028 8.416 1.00 94.81 104 ILE A O 1
ATOM 802 N N . PHE A 1 105 ? -8.978 2.172 7.323 1.00 94.06 105 PHE A N 1
ATOM 803 C CA . PHE A 1 105 ? -9.710 1.312 8.257 1.00 94.06 105 PHE A CA 1
ATOM 804 C C . PHE A 1 105 ? -9.643 -0.180 7.926 1.00 94.06 105 PHE A C 1
ATOM 806 O O . PHE A 1 105 ? -10.300 -0.985 8.578 1.00 94.06 105 PHE A O 1
ATOM 813 N N . LYS A 1 106 ? -8.835 -0.593 6.946 1.00 94.75 106 LYS A N 1
ATOM 814 C CA . LYS A 1 106 ? -8.680 -2.013 6.614 1.00 94.75 106 LYS A CA 1
ATOM 815 C C . LYS A 1 106 ? -7.893 -2.811 7.666 1.00 94.75 106 LYS A C 1
ATOM 817 O O . LYS A 1 106 ? -8.303 -3.934 7.975 1.00 94.75 106 LYS A O 1
ATOM 822 N N . PRO A 1 107 ? -6.793 -2.294 8.251 1.00 95.06 107 PRO A N 1
ATOM 823 C CA . PRO A 1 107 ? -6.137 -2.958 9.370 1.00 95.06 107 PRO A CA 1
ATOM 824 C C . PRO A 1 107 ? -7.054 -3.043 10.597 1.00 95.06 107 PRO A C 1
ATOM 826 O O . PRO A 1 107 ? -7.614 -2.041 11.036 1.00 95.06 107 PRO A O 1
ATOM 829 N N . LYS A 1 108 ? -7.151 -4.235 11.203 1.00 90.88 108 LYS A N 1
ATOM 830 C CA . LYS A 1 108 ? -8.080 -4.511 12.319 1.00 90.88 108 LYS A CA 1
ATOM 831 C C . LYS A 1 108 ? -8.011 -3.507 13.479 1.00 90.88 108 LYS A C 1
ATOM 833 O O . LYS A 1 108 ? -9.075 -3.116 13.947 1.00 90.88 108 LYS A O 1
ATOM 838 N N . PRO A 1 109 ? -6.824 -3.073 13.956 1.00 90.12 109 PRO A N 1
ATOM 839 C CA . PRO A 1 109 ? -6.770 -2.101 15.047 1.00 90.12 109 PRO A CA 1
ATOM 840 C C . PRO A 1 109 ? -7.415 -0.759 14.679 1.00 90.12 109 PRO A C 1
ATOM 842 O O . PRO A 1 109 ? -8.072 -0.150 15.513 1.00 90.12 109 PRO A O 1
ATOM 845 N N . PHE A 1 110 ? -7.269 -0.321 13.425 1.00 91.00 110 PHE A N 1
ATOM 846 C CA . PHE A 1 110 ? -7.855 0.930 12.944 1.00 91.00 110 PHE A CA 1
ATOM 847 C C . PHE A 1 110 ? -9.362 0.789 12.715 1.00 91.00 110 PHE A C 1
ATOM 849 O O . PHE A 1 110 ? -10.111 1.693 13.073 1.00 91.00 110 PHE A O 1
ATOM 856 N N . ALA A 1 111 ? -9.818 -0.357 12.198 1.00 89.06 111 ALA A N 1
ATOM 857 C CA . ALA A 1 111 ? -11.244 -0.674 12.102 1.00 89.06 111 ALA A CA 1
ATOM 858 C C . ALA A 1 111 ? -11.926 -0.591 13.476 1.00 89.06 111 ALA A C 1
ATOM 860 O O . ALA A 1 111 ? -12.921 0.110 13.635 1.00 89.06 111 ALA A O 1
ATOM 861 N N . HIS A 1 112 ? -11.334 -1.230 14.487 1.00 88.38 112 HIS A N 1
ATOM 862 C CA . HIS A 1 112 ? -11.876 -1.220 15.842 1.00 88.38 112 HIS A CA 1
ATOM 863 C C . HIS A 1 112 ? -11.932 0.194 16.432 1.00 88.38 112 HIS A C 1
ATOM 865 O O . HIS A 1 112 ? -12.926 0.569 17.043 1.00 88.38 112 HIS A O 1
ATOM 871 N N . LEU A 1 113 ? -10.904 1.011 16.181 1.00 84.38 113 LEU A N 1
ATOM 872 C CA . LEU A 1 113 ? -10.906 2.420 16.571 1.00 84.38 113 LEU A CA 1
ATOM 873 C C . LEU A 1 113 ? -12.078 3.182 15.931 1.00 84.38 113 LEU A C 1
ATOM 875 O O . LEU A 1 113 ? -12.767 3.937 16.610 1.00 84.38 113 LEU A O 1
ATOM 879 N N . SER A 1 114 ? -12.339 2.953 14.642 1.00 82.56 114 SER A N 1
ATOM 880 C CA . SER A 1 114 ? -13.460 3.596 13.947 1.00 82.56 114 SER A CA 1
ATOM 881 C C . SER A 1 114 ? -14.830 3.146 14.449 1.00 82.56 114 SER A C 1
ATOM 883 O O . SER A 1 114 ? -15.758 3.944 14.463 1.00 82.56 114 SER A O 1
ATOM 885 N N . GLU A 1 115 ? -14.961 1.895 14.891 1.00 85.31 115 GLU A N 1
ATOM 886 C CA . GLU A 1 115 ? -16.197 1.377 15.487 1.00 85.31 115 GLU A CA 1
ATOM 887 C C . GLU A 1 115 ? -16.448 1.974 16.875 1.00 85.31 115 GLU A C 1
ATOM 889 O O . GLU A 1 115 ? -17.589 2.278 17.208 1.00 85.31 115 GLU A O 1
ATOM 894 N N . LEU A 1 116 ? -15.389 2.155 17.671 1.00 81.88 116 LEU A N 1
ATOM 895 C CA . LEU A 1 116 ? -15.482 2.714 19.021 1.00 81.88 116 LEU A CA 1
ATOM 896 C C . LEU A 1 116 ? -15.852 4.199 19.018 1.00 81.88 116 LEU A C 1
ATOM 898 O O . LEU A 1 116 ? -16.639 4.622 19.858 1.00 81.88 116 LEU A O 1
ATOM 902 N N . PHE A 1 117 ? -15.283 4.978 18.095 1.00 73.19 117 PHE A N 1
ATOM 903 C CA . PHE A 1 117 ? -15.455 6.433 18.067 1.00 73.19 117 PHE A CA 1
ATOM 904 C C . PHE A 1 117 ? -16.457 6.920 17.011 1.00 73.19 117 PHE A C 1
ATOM 906 O O . PHE A 1 117 ? -16.933 8.047 17.097 1.00 73.19 117 PHE A O 1
ATOM 913 N N . GLY A 1 118 ? -16.832 6.096 16.029 1.00 71.81 118 GLY A N 1
ATOM 914 C CA . GLY A 1 118 ? -17.807 6.475 15.003 1.00 71.81 118 GLY A CA 1
ATOM 915 C C . GLY A 1 118 ? -17.413 7.757 14.255 1.00 71.81 118 GLY A C 1
ATOM 916 O O . GLY A 1 118 ? -16.330 7.840 13.675 1.00 71.81 118 GLY A O 1
ATOM 917 N N . GLU A 1 119 ? -18.307 8.753 14.245 1.00 65.88 119 GLU A N 1
ATOM 918 C CA . GLU A 1 119 ? -18.018 10.115 13.752 1.00 65.88 119 GLU A CA 1
ATOM 919 C C . GLU A 1 119 ? -17.665 11.107 14.875 1.00 65.88 119 GLU A C 1
ATOM 921 O O . GLU A 1 119 ? -17.416 12.285 14.604 1.00 65.88 119 GLU A O 1
ATOM 926 N N . GLU A 1 120 ? -17.645 10.664 16.134 1.00 66.62 120 GLU A N 1
ATOM 927 C CA . GLU A 1 120 ? -17.235 11.512 17.250 1.00 66.62 120 GLU A CA 1
ATOM 928 C C . GLU A 1 120 ? -15.724 11.760 17.222 1.00 66.62 120 GLU A C 1
ATOM 930 O O . GLU A 1 120 ? -14.929 10.990 16.673 1.00 66.62 120 GLU A O 1
ATOM 935 N N . LYS A 1 121 ? -15.313 12.893 17.802 1.00 64.38 121 LYS A N 1
ATOM 936 C CA . LYS A 1 121 ? -13.896 13.240 17.903 1.00 64.38 121 LYS A CA 1
ATOM 937 C C . LYS A 1 121 ? -13.163 12.154 18.684 1.00 64.38 121 LYS A C 1
ATOM 939 O O . LYS A 1 121 ? -13.525 11.856 19.819 1.00 64.38 121 LYS A O 1
ATOM 944 N N . ILE A 1 122 ? -12.090 11.641 18.083 1.00 67.06 122 ILE A N 1
ATOM 945 C CA . ILE A 1 122 ? -11.102 10.829 18.790 1.00 67.06 122 ILE A CA 1
ATOM 946 C C . ILE A 1 122 ? -10.609 11.669 19.986 1.00 67.06 122 ILE A C 1
ATOM 948 O O . ILE A 1 122 ? -10.219 12.824 19.773 1.00 67.06 122 ILE A O 1
ATOM 952 N N . PRO A 1 123 ? -10.679 11.142 21.221 1.00 70.38 123 PRO A N 1
ATOM 953 C CA . PRO A 1 123 ? -10.178 11.825 22.405 1.00 70.38 123 PRO A CA 1
ATOM 954 C C . PRO A 1 123 ? -8.704 12.198 22.252 1.00 70.38 123 PRO A C 1
ATOM 956 O O . PRO A 1 123 ? -7.970 11.549 21.507 1.00 70.38 123 PRO A O 1
ATOM 959 N N . GLU A 1 124 ? -8.264 13.232 22.967 1.00 72.19 124 GLU A N 1
ATOM 960 C CA . GLU A 1 124 ? -6.843 13.585 23.003 1.00 72.19 124 GLU A CA 1
ATOM 961 C C . GLU A 1 124 ? -6.002 12.424 23.559 1.00 72.19 124 GLU A C 1
ATOM 963 O O . GLU A 1 124 ? -6.510 11.590 24.313 1.00 72.19 124 GLU A O 1
ATOM 968 N N . ASP A 1 125 ? -4.717 12.377 23.192 1.00 73.94 125 ASP A N 1
ATOM 969 C CA . ASP A 1 125 ? -3.797 11.274 23.514 1.00 73.94 125 ASP A CA 1
ATOM 970 C C . ASP A 1 125 ? -3.813 10.882 25.005 1.00 73.94 125 ASP A C 1
ATOM 972 O O . ASP A 1 125 ? -3.692 9.702 25.340 1.00 73.94 125 ASP A O 1
ATOM 976 N N . GLU A 1 126 ? -4.035 11.852 25.898 1.00 72.19 126 GLU A N 1
ATOM 977 C CA . GLU A 1 126 ? -4.137 11.661 27.352 1.00 72.19 126 GLU A CA 1
ATOM 978 C C . GLU A 1 126 ? -5.282 10.722 27.777 1.00 72.19 126 GLU A C 1
ATOM 980 O O . GLU A 1 126 ? -5.196 10.079 28.822 1.00 72.19 126 GLU A O 1
ATOM 985 N N . PHE A 1 127 ? -6.329 10.592 26.959 1.00 67.31 127 PHE A N 1
ATOM 986 C CA . PHE A 1 127 ? -7.506 9.759 27.222 1.00 67.31 127 PHE A CA 1
ATOM 987 C C . PHE A 1 127 ? -7.4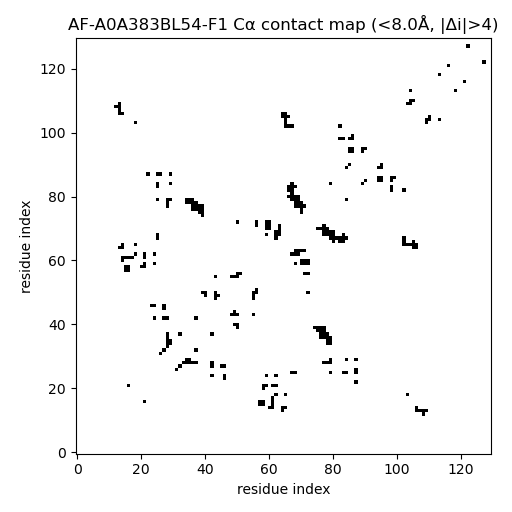80 8.404 26.491 1.00 67.31 127 PHE A C 1
ATOM 989 O O . PHE A 1 127 ? -8.380 7.588 26.691 1.00 67.31 127 PHE A O 1
ATOM 996 N N . LEU A 1 128 ? -6.477 8.148 25.643 1.00 65.50 128 LEU A N 1
ATOM 997 C CA . LEU A 1 128 ? -6.369 6.924 24.833 1.00 65.50 128 LEU A CA 1
ATOM 998 C C . LEU A 1 128 ? -5.449 5.852 25.440 1.00 65.50 128 LEU A C 1
ATOM 1000 O O . LEU A 1 128 ? -5.461 4.707 24.982 1.00 65.50 128 LEU A O 1
ATOM 1004 N N . ALA A 1 129 ? -4.653 6.190 26.454 1.00 56.12 129 ALA A N 1
ATOM 1005 C CA . ALA A 1 129 ? -3.753 5.245 27.107 1.00 56.12 129 ALA A CA 1
ATOM 1006 C C . ALA A 1 129 ? -4.502 4.373 28.134 1.00 56.12 129 ALA A C 1
ATOM 1008 O O . ALA A 1 129 ? -4.914 4.865 29.181 1.00 56.12 129 ALA A O 1
ATOM 1009 N N . ASN A 1 130 ? -4.630 3.072 27.851 1.00 48.75 130 ASN A N 1
ATOM 1010 C CA . ASN A 1 130 ? -4.956 2.021 28.825 1.00 48.75 130 ASN A CA 1
ATOM 1011 C C . ASN A 1 130 ? -3.957 0.868 28.702 1.00 48.75 130 ASN A C 1
ATOM 1013 O O . ASN A 1 130 ? -3.657 0.473 27.550 1.00 48.75 130 ASN A O 1
#

Solvent-accessible surface area (backbone atoms only — not comparable to full-atom values): 7457 Å² total; per-residue (Å²): 134,83,79,83,81,74,77,80,83,78,81,76,82,58,61,85,53,57,76,74,77,33,42,63,61,50,46,45,30,42,72,77,45,75,49,40,67,34,48,41,63,58,52,24,50,75,75,74,50,48,76,84,34,67,66,52,39,42,37,33,45,22,28,34,48,38,40,27,31,46,49,41,81,87,43,64,46,38,28,58,30,74,55,25,42,31,51,75,65,42,92,45,74,66,49,25,52,52,32,48,54,53,26,64,38,50,32,63,66,45,32,52,50,45,68,74,41,61,90,53,80,76,71,59,75,87,75,69,76,126

Organism: NCBI:txid408172

pLDDT: mean 89.31, std 11.98, range [41.75, 98.06]

Nearest PDB structures (foldseek):
  6hk6-assembly2_C  TM=5.996E-01  e=2.885E+00  Homo sapiens
  1stz-assembly1_A  TM=5.351E-01  e=2.180E+00  Thermotoga maritima
  6hk6-assembly3_E  TM=5.299E-01  e=2.885E+00  Homo sapiens

Foldseek 3Di:
DDPPPPDDDDDDLAQPDDPVVLLLLLLCCCPVVVQDWDFLQVSQVVSPHGLPDPVSQSSQVNCVQLPQWDDGSVDRTIGGDPLVCLCNPNPDPVSNVVSNVSSQLSRPVNVVVCVVQPPHDDDPPVPPDD